Protein AF-A0A919T2C0-F1 (afdb_monomer)

Foldseek 3Di:
DWAWDWDWDDDPQQKIKIFTQTQAKQFQKAKFKAALVRHGDPPKDKPDGRHMHHHGDIDIIHMDDDCVVPDHHPIDMDIHGPRD

Secondary structure (DSSP, 8-state):
-----EEEEE-TTSEEEEEE-SSS-EEEEEEEEE-TTSPBPSS-EES--SEEE-TT-EEEEEEE--GGG---TT-EEEEE-TT-

Nearest PDB structures (foldseek):
  2vzo-assembly1_A  TM=6.806E-01  e=6.957E-03  Amycolatopsis orientalis
  2x09-assembly2_B  TM=6.364E-01  e=8.642E-03  Amycolatopsis orientalis
  1qun-assembly10_O  TM=6.629E-01  e=1.300E-01  Escherichia coli
  3rfz-assembly1_C  TM=6.818E-01  e=3.642E-01  Escherichia coli
  4j3o-assembly1_C  TM=5.706E-01  e=2.360E-01  Escherichia coli K-12

Sequence (84 aa):
MPRTRLTVSFDASSVATVTNRGSVVAPLVRLALRDGKGNRVLPATYDDNYFWLLPDESRKVAFTWPKRLGRPRGLTVTAEAYNS

Mean predicted aligned error: 3.33 Å

InterPro domains:
  IPR013783 Immunoglobulin-like fold [G3DSA:2.60.40.10] (4-84)
  IPR036156 Beta-Galactosidase/glucuronidase domain superfamily [SSF49303] (6-83)
  IPR041351 Exo-beta-D-glucosaminidase, Ig-fold domain [PF18368] (8-83)

Structure (mmCIF, N/CA/C/O backbone):
data_AF-A0A919T2C0-F1
#
_entry.id   AF-A0A919T2C0-F1
#
loop_
_atom_site.group_PDB
_atom_site.id
_atom_site.type_symbol
_atom_site.label_atom_id
_atom_site.label_alt_id
_atom_site.label_comp_id
_atom_site.label_asym_id
_atom_site.label_entity_id
_atom_site.label_seq_id
_atom_site.pdbx_PDB_ins_code
_atom_site.Cartn_x
_atom_site.Cartn_y
_atom_site.Cartn_z
_atom_site.occupancy
_atom_site.B_iso_or_equiv
_atom_site.auth_seq_id
_atom_site.auth_comp_id
_atom_site.auth_asym_id
_atom_site.auth_atom_id
_atom_site.pdbx_PDB_model_num
ATOM 1 N N . MET A 1 1 ? 22.351 4.425 -10.345 1.00 61.88 1 MET A N 1
ATOM 2 C CA . MET A 1 1 ? 21.646 3.224 -9.851 1.00 61.88 1 MET A CA 1
ATOM 3 C C . MET A 1 1 ? 20.168 3.376 -10.163 1.00 61.88 1 MET A C 1
ATOM 5 O O . MET A 1 1 ? 19.621 4.413 -9.790 1.00 61.88 1 MET A O 1
ATOM 9 N N . PRO A 1 2 ? 19.541 2.437 -10.889 1.00 70.19 2 PRO A N 1
ATOM 10 C CA . PRO A 1 2 ? 18.099 2.477 -11.093 1.00 70.19 2 PRO A CA 1
ATOM 11 C C . PRO A 1 2 ? 17.385 2.341 -9.741 1.00 70.19 2 PRO A C 1
ATOM 13 O O . PRO A 1 2 ? 17.857 1.629 -8.856 1.00 70.19 2 PRO A O 1
ATOM 16 N N . ARG A 1 3 ? 16.298 3.093 -9.557 1.00 78.69 3 ARG A N 1
ATOM 17 C CA . ARG A 1 3 ? 15.582 3.211 -8.282 1.00 78.69 3 ARG A CA 1
ATOM 18 C C . ARG A 1 3 ? 14.127 2.818 -8.450 1.00 78.69 3 ARG A C 1
ATOM 20 O O . ARG A 1 3 ? 13.498 3.166 -9.451 1.00 78.69 3 ARG A O 1
ATOM 27 N N . THR A 1 4 ? 13.598 2.163 -7.430 1.00 89.69 4 THR A N 1
ATOM 28 C CA . THR A 1 4 ? 12.161 1.979 -7.271 1.00 89.69 4 THR A CA 1
ATOM 29 C C . THR A 1 4 ? 11.508 3.330 -7.007 1.00 89.69 4 THR A C 1
ATOM 31 O O . THR A 1 4 ? 12.064 4.178 -6.308 1.00 89.69 4 THR A O 1
ATOM 34 N N . ARG A 1 5 ? 10.329 3.558 -7.585 1.00 95.44 5 ARG A N 1
ATOM 35 C CA . ARG A 1 5 ? 9.557 4.784 -7.363 1.00 95.44 5 ARG A CA 1
ATOM 36 C C . ARG A 1 5 ? 8.104 4.407 -7.157 1.00 95.44 5 ARG A C 1
ATOM 38 O O . ARG A 1 5 ? 7.404 4.131 -8.120 1.00 95.44 5 ARG A O 1
ATOM 45 N N . LEU A 1 6 ? 7.651 4.401 -5.911 1.00 97.00 6 LEU A N 1
ATOM 46 C CA . LEU A 1 6 ? 6.267 4.078 -5.590 1.00 97.00 6 LEU A CA 1
ATOM 47 C C . LEU A 1 6 ? 5.425 5.347 -5.507 1.00 97.00 6 LEU A C 1
ATOM 49 O O . LEU A 1 6 ? 5.809 6.325 -4.869 1.00 97.00 6 LEU A O 1
ATOM 53 N N . THR A 1 7 ? 4.252 5.310 -6.125 1.00 97.44 7 THR A N 1
ATOM 54 C CA . THR A 1 7 ? 3.197 6.304 -5.911 1.00 97.44 7 THR A CA 1
ATOM 55 C C . THR A 1 7 ? 2.013 5.626 -5.250 1.00 97.44 7 THR A C 1
ATOM 57 O O . THR A 1 7 ? 1.623 4.534 -5.670 1.00 97.44 7 THR A O 1
ATOM 60 N N . VAL A 1 8 ? 1.431 6.281 -4.248 1.00 96.81 8 VAL A N 1
ATOM 61 C CA . VAL A 1 8 ? 0.261 5.784 -3.522 1.00 96.81 8 VAL A CA 1
ATOM 62 C C . VAL A 1 8 ? -0.860 6.803 -3.632 1.00 96.81 8 VAL A C 1
ATOM 64 O O . VAL A 1 8 ? -0.674 7.977 -3.323 1.00 96.81 8 VAL A O 1
ATOM 67 N N . SER A 1 9 ? -2.034 6.338 -4.035 1.00 95.06 9 SER A N 1
ATOM 68 C CA . SER A 1 9 ? -3.290 7.077 -3.925 1.00 95.06 9 SER A CA 1
ATOM 69 C C . SER A 1 9 ? -4.288 6.218 -3.166 1.00 95.06 9 SER A C 1
ATOM 71 O O . SER A 1 9 ? -4.338 5.014 -3.397 1.00 95.06 9 SER A O 1
ATOM 73 N N . PHE A 1 10 ? -5.101 6.800 -2.294 1.00 91.31 10 PHE A N 1
ATOM 74 C CA . PHE A 1 10 ? -6.165 6.072 -1.606 1.00 91.31 10 PHE A CA 1
ATOM 75 C C . PHE A 1 10 ? -7.418 6.937 -1.518 1.00 91.31 10 PHE A C 1
ATOM 77 O O . PHE A 1 10 ? -7.337 8.163 -1.601 1.00 91.31 10 PHE A O 1
ATOM 84 N N . ASP A 1 11 ? -8.571 6.298 -1.360 1.00 83.50 11 ASP A N 1
ATOM 85 C CA . ASP A 1 11 ? -9.865 6.972 -1.323 1.00 83.50 11 ASP A CA 1
ATOM 86 C C . ASP A 1 11 ? -10.616 6.747 0.004 1.00 83.50 11 ASP A C 1
ATOM 88 O O . ASP A 1 11 ? -10.127 6.136 0.960 1.00 83.50 11 ASP A O 1
ATOM 92 N N . ALA A 1 12 ? -11.837 7.283 0.078 1.00 76.12 12 ALA A N 1
ATOM 93 C CA . ALA A 1 12 ? -12.707 7.136 1.239 1.00 76.12 12 ALA A CA 1
ATOM 94 C C . ALA A 1 12 ? -13.200 5.694 1.472 1.00 76.12 12 ALA A C 1
ATOM 96 O O . ALA A 1 12 ? -13.687 5.414 2.568 1.00 76.12 12 ALA A O 1
ATOM 97 N N . SER A 1 13 ? -13.056 4.792 0.492 1.00 79.38 13 SER A N 1
ATOM 98 C CA . SER A 1 13 ? -13.448 3.381 0.593 1.00 79.38 13 SER A CA 1
ATOM 99 C C . SER A 1 13 ? -12.395 2.507 1.285 1.00 79.38 13 SER A C 1
ATOM 101 O O . SER A 1 13 ? -12.619 1.319 1.492 1.00 79.38 13 SER A O 1
ATOM 103 N N . SER A 1 14 ? -11.290 3.107 1.746 1.00 91.44 14 SER A N 1
ATOM 104 C CA . SER A 1 14 ? -10.163 2.411 2.387 1.00 91.44 14 SER A CA 1
ATOM 105 C C . SER A 1 14 ? -9.447 1.444 1.441 1.00 91.44 14 SER A C 1
ATOM 107 O O . SER A 1 14 ? -8.971 0.386 1.846 1.00 91.44 14 SER A O 1
ATOM 109 N N . VAL A 1 15 ? -9.355 1.829 0.167 1.00 96.56 15 VAL A N 1
ATOM 110 C CA . VAL A 1 15 ? -8.556 1.140 -0.846 1.00 96.56 15 VAL A CA 1
ATOM 111 C C . VAL A 1 15 ? -7.392 2.037 -1.248 1.00 96.56 15 VAL A C 1
ATOM 113 O O . VAL A 1 15 ? -7.584 3.204 -1.587 1.00 96.56 15 VAL A O 1
ATOM 116 N N . ALA A 1 16 ? -6.177 1.493 -1.220 1.00 97.38 16 ALA A N 1
ATOM 117 C CA . ALA A 1 16 ? -4.976 2.135 -1.736 1.00 97.38 16 ALA A CA 1
ATOM 118 C C . ALA A 1 16 ? -4.588 1.517 -3.081 1.00 97.38 16 ALA A C 1
ATOM 120 O O . ALA A 1 16 ? -4.530 0.301 -3.215 1.00 97.38 16 ALA A O 1
ATOM 121 N N . THR A 1 17 ? -4.282 2.348 -4.070 1.00 98.12 17 THR A N 1
ATOM 122 C CA . THR A 1 17 ? -3.620 1.934 -5.308 1.00 98.12 17 THR A CA 1
ATOM 123 C C . THR A 1 17 ? -2.146 2.298 -5.206 1.00 98.12 17 THR A C 1
ATOM 125 O O . THR A 1 17 ? -1.801 3.475 -5.088 1.00 98.12 17 THR A O 1
ATOM 128 N N . VAL A 1 18 ? -1.281 1.288 -5.247 1.00 98.25 18 VAL A N 1
ATOM 129 C CA . VAL A 1 18 ? 0.175 1.442 -5.260 1.00 98.25 18 VAL A CA 1
ATOM 130 C C . VAL A 1 18 ? 0.667 1.146 -6.662 1.00 98.25 18 VAL A C 1
ATOM 132 O O . VAL A 1 18 ? 0.318 0.115 -7.222 1.00 98.25 18 VAL A O 1
ATOM 135 N N . THR A 1 19 ? 1.455 2.049 -7.239 1.00 98.44 19 THR A N 1
ATOM 136 C CA . THR A 1 19 ? 2.038 1.864 -8.575 1.00 98.44 19 THR A CA 1
ATOM 137 C C . THR A 1 19 ? 3.542 2.032 -8.521 1.00 98.44 19 THR A C 1
ATOM 139 O O . THR A 1 19 ? 4.029 2.988 -7.913 1.00 98.44 19 THR A O 1
ATOM 142 N N . ASN A 1 20 ? 4.271 1.137 -9.181 1.00 98.00 20 ASN A N 1
ATOM 143 C CA . ASN A 1 20 ? 5.704 1.283 -9.372 1.00 98.00 20 ASN A CA 1
ATOM 144 C C . ASN A 1 20 ? 5.987 2.073 -10.655 1.00 98.00 20 ASN A C 1
ATOM 146 O O . ASN A 1 20 ? 5.877 1.558 -11.753 1.00 98.00 20 ASN A O 1
ATOM 150 N N . ARG A 1 21 ? 6.379 3.335 -10.515 1.00 97.19 21 ARG A N 1
ATOM 151 C CA . ARG A 1 21 ? 6.810 4.230 -11.602 1.00 97.19 21 ARG A CA 1
ATOM 152 C C . ARG A 1 21 ? 8.327 4.204 -11.827 1.00 97.19 21 ARG A C 1
ATOM 154 O O . ARG A 1 21 ? 8.879 5.117 -12.439 1.00 97.19 21 ARG A O 1
ATOM 161 N N . GLY A 1 22 ? 9.024 3.241 -11.226 1.00 95.25 22 GLY A N 1
ATOM 162 C CA . GLY A 1 22 ? 10.452 3.015 -11.422 1.00 95.25 22 GLY A CA 1
ATOM 163 C C . GLY A 1 22 ? 10.721 2.077 -12.597 1.00 95.25 22 GLY A C 1
ATOM 164 O O . GLY A 1 22 ? 9.823 1.409 -13.095 1.00 95.25 22 GLY A O 1
ATOM 165 N N . SER A 1 23 ? 11.984 1.992 -13.013 1.00 95.62 23 SER A N 1
ATOM 166 C CA . SER A 1 23 ? 12.437 1.098 -14.091 1.00 95.62 23 SER A CA 1
ATOM 167 C C . SER A 1 23 ? 12.937 -0.268 -13.601 1.00 95.62 23 SER A C 1
ATOM 169 O O . SER A 1 23 ? 13.471 -1.051 -14.382 1.00 95.62 23 SER A O 1
ATOM 171 N N . VAL A 1 24 ? 12.793 -0.557 -12.306 1.00 96.81 24 VAL A N 1
ATOM 172 C CA . VAL A 1 24 ? 13.184 -1.824 -11.668 1.00 96.81 24 VAL A CA 1
ATOM 173 C C . VAL A 1 24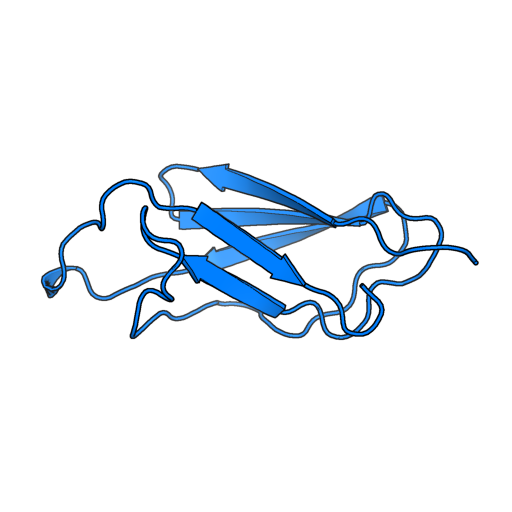 ? 12.029 -2.393 -10.863 1.00 96.81 24 VAL A C 1
ATOM 175 O O . VAL A 1 24 ? 11.126 -1.661 -10.462 1.00 96.81 24 VAL A O 1
ATOM 178 N N . VAL A 1 25 ? 12.079 -3.699 -10.603 1.00 97.62 25 VAL A N 1
ATOM 179 C CA . VAL A 1 25 ? 11.121 -4.384 -9.730 1.00 97.62 25 VAL A CA 1
ATOM 180 C C . VAL A 1 25 ? 11.158 -3.782 -8.321 1.00 97.62 25 VAL A C 1
ATOM 182 O O . VAL A 1 25 ? 12.231 -3.493 -7.784 1.00 97.62 25 VAL A O 1
ATOM 185 N N . ALA A 1 26 ? 9.977 -3.633 -7.725 1.00 98.06 26 ALA A N 1
ATOM 186 C CA . ALA A 1 26 ? 9.761 -3.257 -6.336 1.00 98.06 26 ALA A CA 1
ATOM 187 C C . ALA A 1 26 ? 9.438 -4.517 -5.507 1.00 98.06 26 ALA A C 1
ATOM 189 O O . ALA A 1 26 ? 8.275 -4.921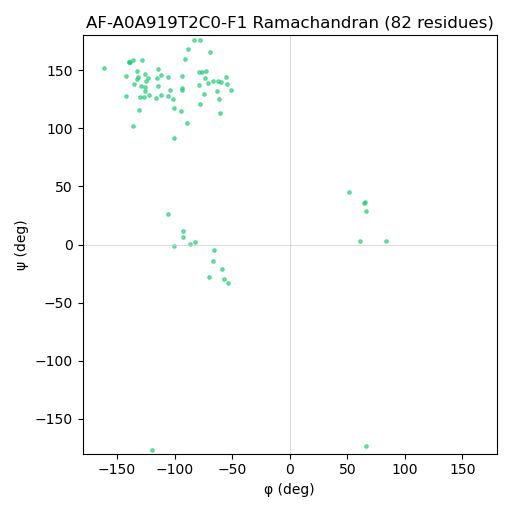 -5.457 1.00 98.06 26 ALA A O 1
ATOM 190 N N . PRO A 1 27 ? 10.426 -5.190 -4.896 1.00 97.50 27 PRO A N 1
ATOM 191 C CA . PRO A 1 27 ? 10.179 -6.361 -4.063 1.00 97.50 27 PRO A CA 1
ATOM 192 C C . PRO A 1 27 ? 9.688 -5.976 -2.662 1.00 97.50 27 PRO A C 1
ATOM 194 O O . PRO A 1 27 ? 10.110 -4.961 -2.098 1.00 97.50 27 PRO A O 1
ATOM 197 N N . LEU A 1 28 ? 8.858 -6.848 -2.080 1.00 97.88 28 LEU A N 1
ATOM 198 C CA . LEU A 1 28 ? 8.386 -6.772 -0.690 1.00 97.88 28 LEU A CA 1
ATOM 199 C C . LEU A 1 28 ? 7.790 -5.402 -0.323 1.00 97.88 28 LEU A C 1
ATOM 201 O O . LEU A 1 28 ? 8.096 -4.837 0.727 1.00 97.88 28 LEU A O 1
ATOM 205 N N . VAL A 1 29 ? 6.943 -4.866 -1.201 1.00 98.44 29 VAL A N 1
ATOM 206 C CA . VAL A 1 29 ? 6.230 -3.607 -0.995 1.00 98.44 29 VAL A CA 1
ATOM 207 C C . VAL A 1 29 ? 5.347 -3.721 0.242 1.00 98.44 29 V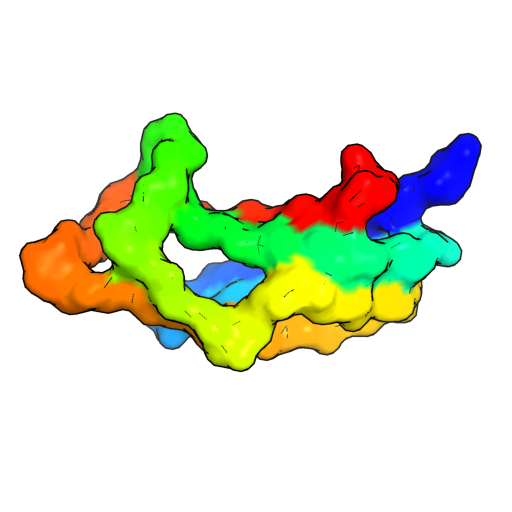AL A C 1
ATOM 209 O O . VAL A 1 29 ? 4.365 -4.464 0.264 1.00 98.44 29 VAL A O 1
ATOM 212 N N . ARG A 1 30 ? 5.697 -2.960 1.278 1.00 97.81 30 ARG A N 1
ATOM 213 C CA . ARG A 1 30 ? 4.966 -2.900 2.539 1.00 97.81 30 ARG A CA 1
ATOM 214 C C . ARG A 1 30 ? 4.108 -1.648 2.604 1.00 97.81 30 ARG A C 1
ATOM 216 O O . ARG A 1 30 ? 4.638 -0.538 2.541 1.00 97.81 30 ARG A O 1
ATOM 223 N N . LEU A 1 31 ? 2.812 -1.822 2.839 1.00 97.81 31 LEU A N 1
ATOM 224 C CA . LEU A 1 31 ? 1.889 -0.727 3.118 1.00 97.81 31 LEU A CA 1
ATOM 225 C C . LEU A 1 31 ? 1.746 -0.489 4.620 1.00 97.81 31 LEU A C 1
ATOM 227 O O . LEU A 1 31 ? 1.744 -1.426 5.424 1.00 97.81 31 LEU A O 1
ATOM 231 N N . ALA A 1 32 ? 1.580 0.781 4.987 1.00 97.00 32 ALA A N 1
ATOM 232 C CA . ALA A 1 32 ? 1.210 1.194 6.333 1.00 97.00 32 ALA A CA 1
ATOM 233 C C . ALA A 1 32 ? 0.238 2.381 6.303 1.00 97.00 32 ALA A C 1
ATOM 235 O O . ALA A 1 32 ? 0.525 3.417 5.702 1.00 97.00 32 ALA A O 1
ATOM 236 N N . LEU A 1 33 ? -0.884 2.235 7.005 1.00 95.88 33 LEU A N 1
ATOM 237 C CA . LEU A 1 33 ? -1.802 3.313 7.347 1.00 95.88 33 LEU A CA 1
ATOM 238 C C . LEU A 1 33 ? -1.190 4.167 8.460 1.00 95.88 33 LEU A C 1
ATOM 240 O O . LEU A 1 33 ? -0.764 3.641 9.495 1.00 95.88 33 LEU A O 1
ATOM 244 N N . ARG A 1 34 ? -1.160 5.484 8.257 1.00 95.50 34 ARG A N 1
ATOM 245 C CA . ARG A 1 34 ? -0.591 6.450 9.196 1.00 95.50 34 ARG A CA 1
ATOM 246 C C . ARG A 1 34 ? -1.584 7.547 9.552 1.00 95.50 34 ARG A C 1
ATOM 248 O O . ARG A 1 34 ? -2.408 7.927 8.725 1.00 95.50 34 ARG A O 1
ATOM 255 N N . ASP A 1 35 ? -1.513 8.036 10.785 1.00 93.00 35 ASP A N 1
ATOM 256 C CA . ASP A 1 35 ? -2.266 9.207 11.236 1.00 93.00 35 ASP A CA 1
ATOM 257 C C . ASP A 1 35 ? -1.622 10.519 10.744 1.00 93.00 35 ASP A C 1
ATOM 259 O O . ASP A 1 35 ? -0.541 10.521 10.154 1.00 93.00 35 ASP A O 1
ATOM 263 N N . GLY A 1 36 ? -2.267 11.655 11.020 1.00 91.62 36 GLY A N 1
ATOM 264 C CA . GLY A 1 36 ? -1.764 12.980 10.645 1.00 91.62 36 GLY A CA 1
ATOM 265 C C . GLY A 1 36 ? -0.470 13.404 11.348 1.00 91.62 36 GLY A C 1
ATOM 266 O O . GLY A 1 36 ? 0.061 14.465 11.035 1.00 91.62 36 GLY A O 1
ATOM 267 N N . LYS A 1 37 ? 0.041 12.603 12.290 1.00 93.06 37 LYS A N 1
ATOM 268 C CA . LYS A 1 37 ? 1.357 12.774 12.922 1.00 93.06 37 LYS A CA 1
ATOM 269 C C . LYS A 1 37 ? 2.407 11.826 12.324 1.00 93.06 37 LYS A C 1
ATOM 271 O O . LYS A 1 37 ? 3.557 11.856 12.746 1.00 93.06 37 LYS A O 1
ATOM 276 N N . GLY A 1 38 ? 2.026 10.980 11.364 1.00 93.38 38 GLY A N 1
ATOM 277 C CA . GLY A 1 38 ? 2.889 9.983 10.735 1.00 93.38 38 GLY A CA 1
ATOM 278 C C . GLY A 1 38 ? 3.019 8.670 11.517 1.00 93.38 38 GLY A C 1
ATOM 279 O O . GLY A 1 38 ? 3.751 7.777 11.078 1.00 93.38 38 GLY A O 1
ATOM 280 N N . ASN A 1 39 ? 2.314 8.502 12.639 1.00 94.44 39 ASN A N 1
ATOM 281 C CA . ASN A 1 39 ? 2.349 7.262 13.414 1.00 94.44 39 ASN A CA 1
ATOM 282 C C . ASN A 1 39 ? 1.513 6.184 12.738 1.00 94.44 39 ASN A C 1
ATOM 284 O O . ASN A 1 39 ? 0.492 6.481 12.124 1.00 94.44 39 ASN A O 1
ATOM 288 N N . ARG A 1 40 ? 1.904 4.915 12.893 1.00 94.81 40 ARG A N 1
ATOM 289 C CA . ARG A 1 40 ? 1.085 3.799 12.407 1.00 94.81 40 ARG A CA 1
ATOM 290 C C . ARG A 1 40 ? -0.249 3.760 13.142 1.00 94.81 40 ARG A C 1
ATOM 292 O O . ARG A 1 40 ? -0.285 3.778 14.370 1.00 94.81 40 ARG A O 1
ATOM 299 N N . VAL A 1 41 ? -1.328 3.625 12.382 1.00 93.81 41 VAL A N 1
ATOM 300 C CA . VAL A 1 41 ? -2.650 3.319 12.930 1.00 93.81 41 VAL A CA 1
ATOM 301 C C . VAL A 1 41 ? -2.692 1.833 13.244 1.00 93.81 41 VAL A C 1
ATOM 303 O O . VAL A 1 41 ? -2.484 1.006 12.357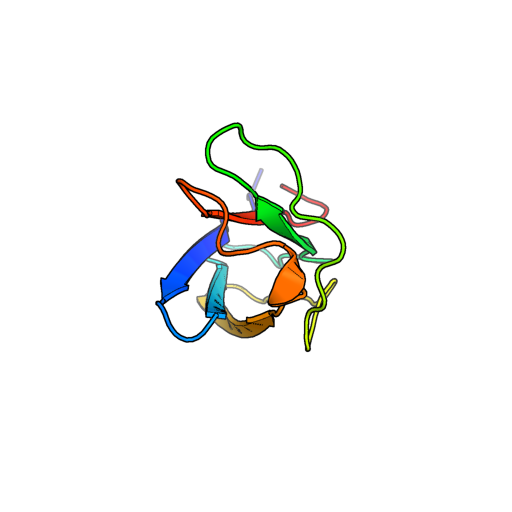 1.00 93.81 41 VAL A O 1
ATOM 306 N N . LEU A 1 42 ? -2.940 1.496 14.510 1.00 94.06 42 LEU A N 1
ATOM 307 C CA . LEU A 1 42 ? -2.961 0.116 14.979 1.00 94.06 42 LEU A CA 1
ATOM 308 C C . LEU A 1 42 ? -4.212 -0.181 15.827 1.00 94.06 42 LEU A C 1
ATOM 310 O O .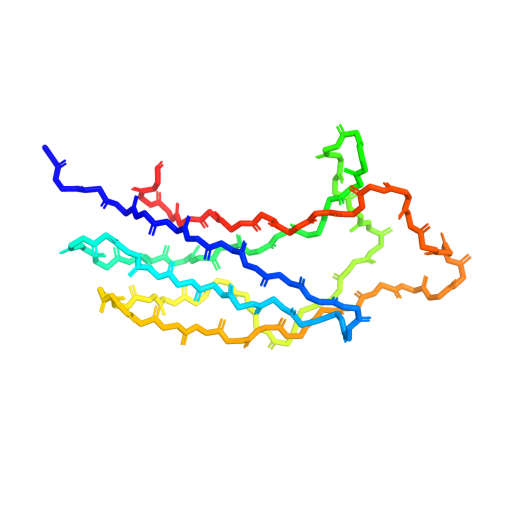 LEU A 1 42 ? -4.642 0.676 16.601 1.00 94.06 42 LEU A O 1
ATOM 314 N N . PRO A 1 43 ? -4.768 -1.403 15.722 1.00 94.88 43 PRO A N 1
ATOM 315 C CA . PRO A 1 43 ? -4.446 -2.399 14.701 1.00 94.88 43 PRO A CA 1
ATOM 316 C C . PRO A 1 43 ? -5.021 -1.985 13.334 1.00 94.88 43 PRO A C 1
ATOM 318 O O . PRO A 1 43 ? -6.071 -1.347 13.260 1.00 94.88 43 PRO A O 1
ATOM 321 N N . ALA A 1 44 ? -4.344 -2.378 12.257 1.00 94.69 44 ALA A N 1
ATOM 322 C CA . ALA A 1 44 ? -4.828 -2.245 10.887 1.00 94.69 44 ALA A CA 1
ATOM 323 C C . ALA A 1 44 ? -4.627 -3.574 10.152 1.00 94.69 44 ALA A C 1
ATOM 325 O O . ALA A 1 44 ? -3.626 -4.257 10.370 1.00 94.69 44 ALA A O 1
ATOM 326 N N . THR A 1 45 ? -5.582 -3.936 9.304 1.00 96.56 45 THR A N 1
ATOM 327 C CA . THR A 1 45 ? -5.541 -5.129 8.451 1.00 96.56 45 THR A CA 1
ATOM 328 C C . THR A 1 45 ? -5.477 -4.705 6.993 1.00 96.56 45 THR A C 1
ATOM 330 O O . THR A 1 45 ? -5.963 -3.628 6.649 1.0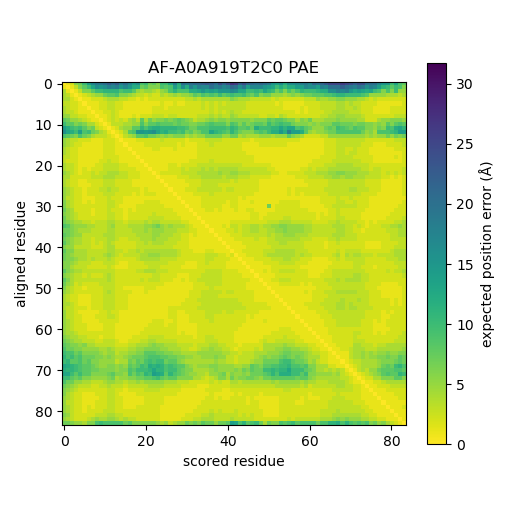0 96.56 45 THR A O 1
ATOM 333 N N . TYR A 1 46 ? -4.866 -5.545 6.163 1.00 97.38 46 TYR A N 1
ATOM 334 C CA . TYR A 1 46 ? -4.686 -5.341 4.729 1.00 97.38 46 TYR A CA 1
ATOM 335 C C . TYR A 1 46 ? -5.030 -6.665 4.046 1.00 97.38 46 TYR A C 1
ATOM 337 O O . TYR A 1 46 ? -4.668 -7.714 4.582 1.00 97.38 46 TYR A O 1
ATOM 345 N N . ASP A 1 47 ? -5.740 -6.628 2.922 1.00 97.56 47 ASP A N 1
ATOM 346 C CA . ASP A 1 47 ? -6.012 -7.832 2.124 1.00 97.56 47 ASP A CA 1
ATOM 347 C C . ASP A 1 47 ? -4.749 -8.367 1.434 1.00 97.56 47 ASP A C 1
ATOM 349 O O . ASP A 1 47 ? -4.619 -9.572 1.233 1.00 97.56 47 ASP A O 1
ATOM 353 N N . ASP A 1 48 ? -3.797 -7.479 1.151 1.00 97.81 48 ASP A N 1
ATOM 354 C CA . ASP A 1 48 ? -2.473 -7.802 0.642 1.00 97.81 48 ASP A CA 1
ATOM 355 C C . ASP A 1 48 ? -1.404 -6.887 1.258 1.00 97.81 48 ASP A C 1
ATOM 357 O O . ASP A 1 48 ? -1.615 -5.705 1.543 1.00 97.81 48 ASP A O 1
ATOM 361 N N . ASN A 1 49 ? -0.222 -7.437 1.495 1.00 97.06 49 ASN A N 1
ATOM 362 C CA . ASN A 1 49 ? 0.941 -6.707 1.975 1.00 97.06 49 ASN A CA 1
ATOM 363 C C . ASN A 1 49 ? 2.198 -7.539 1.685 1.00 97.06 49 ASN A C 1
ATOM 365 O O . ASN A 1 49 ? 2.133 -8.765 1.673 1.00 97.06 49 ASN A O 1
ATOM 369 N N . TYR A 1 50 ? 3.351 -6.891 1.504 1.00 97.69 50 TYR A N 1
ATOM 370 C CA . TYR A 1 50 ? 4.623 -7.546 1.149 1.00 97.69 50 TYR A CA 1
ATOM 371 C C . TYR A 1 50 ? 4.650 -8.194 -0.247 1.00 97.69 50 TYR A C 1
ATOM 373 O O . TYR A 1 50 ? 5.406 -9.133 -0.498 1.00 97.69 50 TYR A O 1
ATOM 381 N N . PHE A 1 51 ? 3.871 -7.658 -1.183 1.00 98.31 51 PHE A N 1
ATOM 382 C CA . PHE A 1 51 ? 3.846 -8.099 -2.577 1.00 98.31 51 PHE A CA 1
ATOM 383 C C . PHE A 1 51 ? 4.964 -7.467 -3.414 1.00 98.31 51 PHE A C 1
ATOM 385 O O . PHE A 1 51 ? 5.747 -6.642 -2.946 1.00 98.31 51 PHE A O 1
ATOM 392 N N . TRP A 1 52 ? 5.065 -7.887 -4.671 1.00 98.31 52 TRP A N 1
ATOM 393 C CA . TRP A 1 52 ? 6.039 -7.377 -5.630 1.00 98.31 52 TRP A CA 1
ATOM 394 C C . TRP A 1 52 ? 5.309 -6.596 -6.726 1.00 98.31 52 TRP A C 1
ATOM 396 O O . TRP A 1 52 ? 4.187 -6.958 -7.078 1.00 98.31 52 TRP A O 1
ATOM 406 N N . LEU A 1 53 ? 5.938 -5.540 -7.249 1.00 98.50 53 LEU A N 1
ATOM 407 C CA . LEU A 1 53 ? 5.449 -4.807 -8.423 1.00 98.50 53 LEU A CA 1
ATOM 408 C C . LEU A 1 53 ? 6.534 -4.704 -9.490 1.00 98.50 53 LEU A C 1
ATOM 410 O O . LEU A 1 53 ? 7.633 -4.2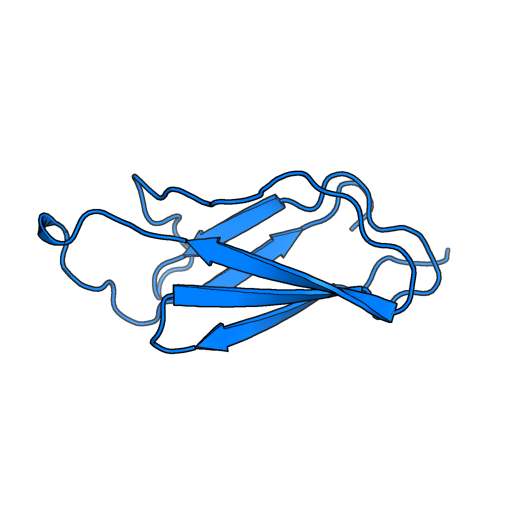01 -9.230 1.00 98.50 53 LEU A O 1
ATOM 414 N N . LEU A 1 54 ? 6.206 -5.117 -10.707 1.00 98.31 54 LEU A N 1
ATOM 415 C CA . LEU A 1 54 ? 7.008 -4.834 -11.894 1.00 98.31 54 LEU A CA 1
ATOM 416 C C . LEU A 1 54 ? 6.944 -3.335 -12.258 1.00 98.31 54 LEU A C 1
ATOM 418 O O . LEU A 1 54 ? 6.103 -2.608 -11.722 1.00 98.31 54 LEU A O 1
ATOM 422 N N . PRO A 1 55 ? 7.838 -2.834 -13.133 1.00 97.69 55 PRO A N 1
ATOM 423 C CA . PRO A 1 55 ? 7.707 -1.493 -13.700 1.00 97.69 55 PRO A CA 1
ATOM 424 C C . PRO A 1 55 ? 6.309 -1.253 -14.286 1.00 97.69 55 PRO A C 1
ATOM 426 O O . PRO A 1 55 ? 5.775 -2.103 -14.994 1.00 97.69 55 PRO A O 1
ATOM 429 N N . ASP A 1 56 ? 5.725 -0.108 -13.944 1.00 97.62 56 ASP A N 1
ATOM 430 C CA . ASP A 1 56 ? 4.373 0.353 -14.287 1.00 97.62 56 ASP A CA 1
ATOM 431 C C . ASP A 1 56 ? 3.203 -0.514 -13.799 1.00 97.62 56 ASP A C 1
ATOM 433 O O . ASP A 1 56 ? 2.042 -0.165 -14.024 1.00 97.62 56 ASP A O 1
ATOM 437 N N . GLU A 1 57 ? 3.472 -1.585 -13.050 1.00 98.50 57 GLU A N 1
ATOM 438 C CA . GLU A 1 57 ? 2.424 -2.383 -12.427 1.00 98.50 57 GLU A CA 1
ATOM 439 C C . GLU A 1 57 ? 1.771 -1.617 -11.268 1.00 98.50 57 GLU A C 1
ATOM 441 O O . GLU A 1 57 ? 2.436 -0.967 -10.445 1.00 98.50 57 GLU A O 1
ATOM 446 N N . SER A 1 58 ? 0.445 -1.735 -11.188 1.00 98.44 58 SER A N 1
ATOM 447 C CA . SER A 1 58 ? -0.371 -1.215 -10.098 1.00 98.44 58 SER A CA 1
ATOM 448 C C . SER A 1 58 ? -1.038 -2.349 -9.331 1.00 98.44 58 SER A C 1
ATOM 450 O O . SER A 1 58 ? -1.541 -3.301 -9.925 1.00 98.44 58 SER A O 1
ATOM 452 N N . ARG A 1 59 ? -1.156 -2.192 -8.012 1.00 98.38 59 ARG A N 1
ATOM 453 C CA . ARG A 1 59 ? -1.962 -3.068 -7.159 1.00 98.38 59 ARG A CA 1
ATOM 454 C C . ARG A 1 59 ? -2.907 -2.263 -6.286 1.00 98.38 59 ARG A C 1
ATOM 456 O O . ARG A 1 59 ? -2.520 -1.238 -5.723 1.00 98.38 59 ARG A O 1
ATOM 463 N N . LYS A 1 60 ? -4.148 -2.737 -6.187 1.00 98.06 60 LYS A N 1
ATOM 464 C CA . LYS A 1 60 ? -5.145 -2.230 -5.244 1.00 98.06 60 LYS A CA 1
ATOM 465 C C . LYS A 1 60 ? -5.099 -3.077 -3.981 1.00 98.06 60 LYS A C 1
ATOM 467 O O . LYS A 1 60 ? -5.079 -4.296 -4.085 1.00 98.06 60 LYS A O 1
ATOM 472 N N . VAL A 1 61 ? -5.079 -2.418 -2.833 1.00 98.00 61 VAL A N 1
ATOM 473 C CA . VAL A 1 61 ? -5.001 -3.043 -1.514 1.00 98.00 61 VAL A CA 1
ATOM 474 C C . VAL A 1 61 ? -6.080 -2.429 -0.640 1.00 98.00 61 VAL A C 1
ATOM 476 O O . VAL A 1 61 ? -6.047 -1.223 -0.365 1.00 98.00 61 VAL A O 1
ATOM 479 N N . ALA A 1 62 ? -7.047 -3.235 -0.223 1.00 97.31 62 ALA A N 1
ATOM 480 C CA . ALA A 1 62 ? -8.028 -2.832 0.767 1.00 97.31 62 ALA A CA 1
ATOM 481 C C . ALA A 1 62 ? -7.411 -2.912 2.165 1.00 97.31 62 ALA A C 1
ATOM 483 O O . ALA A 1 62 ? -6.730 -3.873 2.521 1.00 97.31 62 ALA A O 1
ATOM 484 N N . PHE A 1 63 ? -7.671 -1.902 2.986 1.00 95.69 63 PHE A N 1
ATOM 485 C CA . PHE A 1 63 ? -7.231 -1.879 4.371 1.00 95.69 63 PHE A CA 1
ATOM 486 C C . PHE A 1 63 ? -8.367 -1.473 5.295 1.00 95.69 63 PHE A C 1
ATOM 488 O O . PHE A 1 63 ? -9.248 -0.697 4.938 1.00 95.69 63 PHE A O 1
ATOM 495 N N . THR A 1 64 ? -8.351 -1.983 6.522 1.00 94.69 64 THR A N 1
ATOM 496 C CA . THR A 1 64 ? -9.341 -1.606 7.533 1.00 94.69 64 THR A CA 1
ATOM 497 C C . THR A 1 64 ? -8.697 -1.447 8.899 1.00 94.69 64 THR A C 1
ATOM 499 O O . THR A 1 64 ? -7.650 -2.021 9.194 1.00 94.69 64 THR A O 1
ATOM 502 N N . TRP A 1 65 ? -9.348 -0.674 9.759 1.00 93.00 65 TRP A N 1
ATOM 503 C CA . TRP A 1 65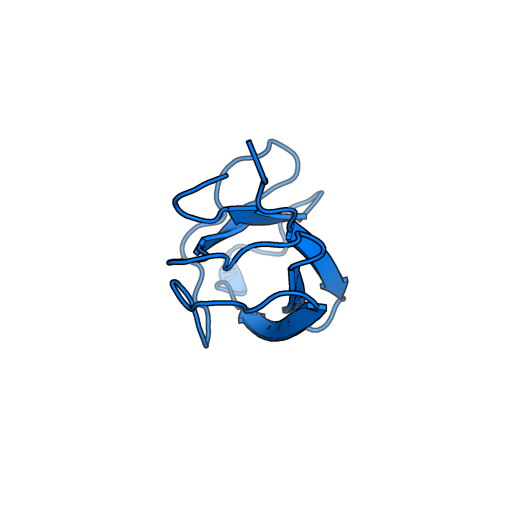 ? -9.017 -0.561 11.173 1.00 93.00 65 TRP A CA 1
ATOM 504 C C . TRP A 1 65 ? -10.315 -0.600 11.994 1.00 93.00 65 TRP A C 1
ATOM 506 O O . TRP A 1 65 ? -11.399 -0.335 11.459 1.00 93.00 65 TRP A O 1
ATOM 516 N N . PRO A 1 66 ? -10.261 -0.947 13.291 1.00 90.75 66 PRO A N 1
ATOM 517 C CA . PRO A 1 66 ? -11.471 -1.061 14.089 1.00 90.75 66 PRO A CA 1
ATOM 518 C C . PRO A 1 66 ? -12.248 0.255 14.191 1.00 90.75 66 PRO A C 1
ATOM 520 O O . PRO A 1 66 ? -11.732 1.247 14.703 1.00 90.75 66 PRO A O 1
ATOM 523 N N . LYS A 1 67 ? -13.538 0.231 13.824 1.00 87.56 67 LYS A N 1
ATOM 524 C CA . LYS A 1 67 ? -14.439 1.401 13.897 1.00 87.56 67 LYS A CA 1
ATOM 525 C C . LYS A 1 67 ? -14.486 2.054 15.283 1.00 87.56 67 LYS A C 1
ATOM 527 O O . LYS A 1 67 ? -14.606 3.270 15.375 1.00 87.56 67 LYS A O 1
ATOM 532 N N . ARG A 1 68 ? -14.341 1.262 16.357 1.00 86.88 68 ARG A N 1
ATOM 533 C CA . ARG A 1 68 ? -14.311 1.746 17.753 1.00 86.88 68 ARG A CA 1
ATOM 534 C C . ARG A 1 68 ? -13.187 2.750 18.040 1.00 86.88 68 ARG A C 1
ATOM 536 O O . ARG A 1 68 ? -13.279 3.486 19.009 1.00 86.88 68 ARG A O 1
ATOM 543 N N . LEU A 1 69 ? -12.136 2.772 17.215 1.00 84.44 69 LEU A N 1
ATOM 544 C CA . LEU A 1 69 ? -11.021 3.717 17.331 1.00 84.44 69 LEU A CA 1
ATOM 545 C C . LEU A 1 69 ? -11.294 5.044 16.600 1.00 84.44 69 LEU A C 1
ATOM 547 O O . LEU A 1 69 ? -10.447 5.934 16.602 1.00 84.44 69 LEU A O 1
ATOM 551 N N . GLY A 1 70 ? -12.471 5.187 15.979 1.00 85.44 70 GLY A N 1
ATOM 552 C CA . GLY A 1 70 ? -12.824 6.338 15.156 1.00 85.44 70 GLY A CA 1
ATOM 553 C C . GLY A 1 70 ? -11.982 6.422 13.882 1.00 85.44 70 GLY A C 1
ATOM 554 O O . GLY A 1 70 ? -11.213 5.519 13.561 1.00 85.44 70 GLY A O 1
ATOM 555 N N . ARG A 1 71 ? -12.133 7.510 13.121 1.00 84.19 71 ARG A N 1
ATOM 556 C CA . ARG A 1 71 ? -11.260 7.818 11.979 1.00 84.19 71 ARG A CA 1
ATOM 557 C C . ARG A 1 71 ? -10.149 8.759 12.455 1.00 84.19 71 ARG A C 1
ATOM 559 O O . ARG A 1 71 ? -10.468 9.893 12.821 1.00 84.19 71 ARG A O 1
ATOM 566 N N . PRO A 1 72 ? -8.871 8.338 12.445 1.00 80.75 72 PRO A N 1
ATOM 567 C CA . PRO A 1 72 ? -7.769 9.244 12.740 1.00 80.75 72 PRO A CA 1
ATOM 568 C C . PRO A 1 72 ? -7.800 10.465 11.811 1.00 80.75 72 PRO A C 1
ATOM 570 O O . PRO A 1 72 ? -8.181 10.373 10.641 1.00 80.75 72 PRO A O 1
ATOM 573 N N . ARG A 1 73 ? -7.418 11.634 12.327 1.00 86.75 73 ARG A N 1
ATOM 574 C CA . ARG A 1 73 ? -7.297 12.843 11.500 1.00 86.75 73 ARG A CA 1
ATOM 575 C C . ARG A 1 73 ? -6.049 12.742 10.627 1.00 86.75 73 ARG A C 1
ATOM 577 O O . ARG A 1 73 ? -5.033 12.235 11.090 1.00 86.75 73 ARG A O 1
ATOM 584 N N . GLY A 1 74 ? -6.126 13.250 9.396 1.00 90.31 74 GLY A N 1
ATOM 585 C CA . GLY A 1 74 ? -4.975 13.316 8.488 1.00 90.31 74 GLY A CA 1
ATOM 586 C C . GLY A 1 74 ? -4.442 11.950 8.056 1.00 90.31 74 GLY A C 1
ATOM 587 O O . GLY A 1 74 ? -3.233 11.784 7.953 1.00 90.31 74 GLY A O 1
ATOM 588 N N . LEU A 1 75 ? -5.325 10.965 7.854 1.00 91.56 75 LEU A N 1
ATOM 589 C CA . LEU A 1 75 ? -4.913 9.638 7.397 1.00 91.56 75 LEU A CA 1
ATOM 590 C C . LEU A 1 75 ? -4.102 9.719 6.105 1.00 91.56 75 LEU A C 1
ATOM 592 O O . LEU A 1 75 ? -4.470 10.442 5.183 1.00 91.56 75 LEU A O 1
ATOM 596 N N . THR A 1 76 ? -3.044 8.922 6.040 1.00 94.38 76 THR A N 1
ATOM 597 C CA . THR A 1 76 ? -2.243 8.700 4.836 1.00 94.38 76 THR A CA 1
ATOM 598 C C . THR A 1 76 ? -1.890 7.224 4.718 1.00 94.38 76 THR A C 1
ATOM 600 O O . THR A 1 76 ? -1.874 6.497 5.712 1.00 94.38 76 THR A O 1
ATOM 603 N N . VAL A 1 77 ? -1.597 6.770 3.501 1.00 96.19 77 VAL A N 1
ATOM 604 C CA . VAL A 1 77 ? -1.065 5.427 3.254 1.00 96.19 77 VAL A CA 1
ATOM 605 C C . VAL A 1 77 ? 0.325 5.573 2.661 1.00 96.19 77 VAL A C 1
ATOM 607 O O . VAL A 1 77 ? 0.508 6.257 1.656 1.00 96.19 77 VAL A O 1
ATOM 610 N N . THR A 1 78 ? 1.304 4.927 3.284 1.00 97.12 78 THR A N 1
ATOM 611 C CA . THR A 1 78 ? 2.681 4.863 2.778 1.00 97.12 78 THR A CA 1
ATOM 612 C C . THR A 1 78 ? 2.965 3.482 2.212 1.00 97.12 78 THR A C 1
ATOM 614 O O . THR A 1 78 ? 2.502 2.499 2.791 1.00 97.12 78 THR A O 1
ATOM 617 N N . ALA A 1 79 ? 3.758 3.411 1.143 1.00 97.81 79 ALA A N 1
ATOM 618 C CA . ALA A 1 79 ? 4.287 2.170 0.590 1.00 97.81 79 ALA A CA 1
ATOM 619 C C . ALA A 1 79 ? 5.815 2.259 0.485 1.00 97.81 79 ALA A C 1
ATOM 621 O O . ALA A 1 79 ? 6.341 3.248 -0.021 1.00 97.81 79 ALA A O 1
ATOM 622 N N . GLU A 1 80 ? 6.512 1.230 0.958 1.00 97.19 80 GLU A N 1
ATOM 623 C CA . GLU A 1 80 ? 7.976 1.126 0.937 1.00 97.19 80 GLU A CA 1
ATOM 624 C C . GLU A 1 80 ? 8.358 -0.235 0.348 1.00 97.19 80 GLU A C 1
ATOM 626 O O . GLU A 1 80 ? 7.875 -1.258 0.831 1.00 97.19 80 GLU A O 1
ATOM 631 N N . ALA A 1 81 ? 9.207 -0.266 -0.680 1.00 97.06 81 ALA A N 1
ATOM 632 C CA . ALA A 1 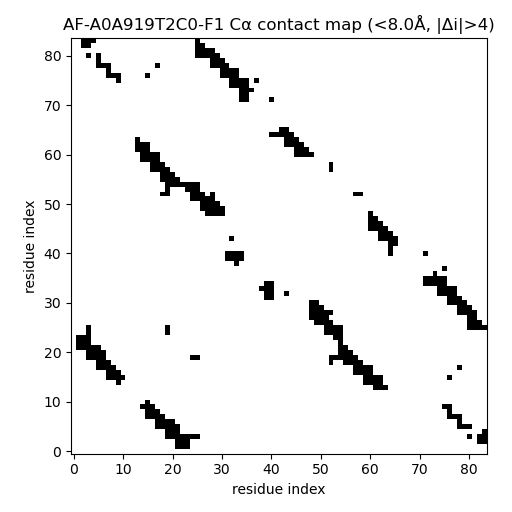81 ? 9.808 -1.507 -1.171 1.00 97.06 81 ALA A CA 1
ATOM 633 C C . ALA A 1 81 ? 11.145 -1.764 -0.468 1.00 97.06 81 ALA A C 1
ATOM 635 O O . ALA A 1 81 ? 11.791 -0.829 0.003 1.00 97.06 81 ALA A O 1
ATOM 636 N N . TYR A 1 82 ? 11.610 -3.011 -0.469 1.00 95.75 82 TYR A N 1
ATOM 637 C CA . TYR A 1 82 ? 12.890 -3.387 0.145 1.00 95.75 82 TYR A CA 1
ATOM 638 C C . TYR A 1 82 ? 14.100 -2.614 -0.417 1.00 95.75 82 TYR A C 1
ATOM 640 O O . TYR A 1 82 ? 15.065 -2.368 0.297 1.00 95.75 82 TYR A O 1
ATOM 648 N N . ASN A 1 83 ? 14.040 -2.206 -1.685 1.00 93.81 83 ASN A N 1
ATOM 649 C CA . ASN A 1 83 ? 15.099 -1.483 -2.396 1.00 93.81 83 ASN A CA 1
ATOM 650 C C . ASN A 1 83 ? 14.794 0.019 -2.599 1.00 93.81 83 ASN A C 1
ATOM 652 O O . ASN A 1 83 ? 15.248 0.597 -3.591 1.00 93.81 83 ASN A O 1
ATOM 656 N N . SER A 1 84 ? 13.978 0.620 -1.721 1.00 85.19 84 SER A N 1
ATOM 657 C CA . SER A 1 84 ? 13.621 2.055 -1.769 1.00 85.19 84 SER A CA 1
ATOM 658 C C . SER A 1 84 ? 14.661 2.942 -1.095 1.00 85.19 84 SER A C 1
ATOM 660 O O . SER A 1 84 ? 15.158 2.545 -0.021 1.00 85.19 84 SER A O 1
#

Radius of gyration: 13.04 Å; Cα contacts (8 Å, |Δi|>4): 197; chains: 1; bounding box: 36×21×32 Å

pLDDT: mean 93.51, std 6.71, range [61.88, 98.5]

Organism: NCBI:txid113560

Solvent-accessible surface area (backbone atoms only — not comparable to full-atom values): 4846 Å² total; per-residue (Å²): 129,92,47,48,36,75,48,70,50,69,55,95,85,37,39,33,41,40,30,24,76,16,90,39,69,30,46,48,32,36,69,46,51,20,31,61,86,67,47,73,54,76,72,62,51,59,82,59,69,51,45,72,32,48,55,72,34,68,47,79,31,47,45,52,59,60,70,92,73,55,81,65,62,61,65,47,69,47,72,46,34,77,72,99